Protein AF-A0A5J5HTR9-F1 (afdb_monomer)

Solvent-accessible surface area (backbone atoms only — not comparable to full-atom values): 4984 Å² total; per-residue (Å²): 110,72,68,63,29,56,79,68,75,46,55,74,68,55,58,54,52,47,54,58,50,47,70,73,54,50,83,89,61,81,89,79,81,81,73,77,77,80,73,80,78,87,56,57,72,43,77,48,82,50,101,88,47,76,49,71,40,45,79,83,60,52,72,67,58,53,52,53,50,58,63,68,67,56,131

Structure (mmCIF, N/CA/C/O backbone):
data_AF-A0A5J5HTR9-F1
#
_entry.id   AF-A0A5J5HTR9-F1
#
loop_
_atom_site.group_PDB
_atom_site.id
_atom_site.type_symbol
_atom_site.label_atom_id
_atom_site.label_alt_id
_atom_site.label_comp_id
_atom_site.label_asym_id
_atom_site.label_entity_id
_atom_site.label_seq_id
_atom_site.pdbx_PDB_ins_code
_atom_site.Cartn_x
_atom_site.Cartn_y
_atom_site.Cartn_z
_atom_site.occupancy
_atom_site.B_iso_or_equiv
_atom_site.auth_seq_id
_atom_site.auth_comp_id
_atom_site.auth_asym_id
_atom_site.auth_atom_id
_atom_site.pdbx_PDB_model_num
ATOM 1 N N . MET A 1 1 ? 13.103 -12.541 -7.435 1.00 58.78 1 MET A N 1
ATOM 2 C CA . MET A 1 1 ? 13.364 -12.175 -8.849 1.00 58.78 1 MET A CA 1
ATOM 3 C C . MET A 1 1 ? 12.771 -13.169 -9.846 1.00 58.78 1 MET A C 1
ATOM 5 O O . MET A 1 1 ? 12.036 -12.727 -10.715 1.00 58.78 1 MET A O 1
ATOM 9 N N . ALA A 1 2 ? 13.008 -14.483 -9.716 1.00 67.50 2 ALA A N 1
ATOM 10 C CA . ALA A 1 2 ? 12.466 -15.484 -10.651 1.00 67.50 2 ALA A CA 1
ATOM 11 C C . ALA A 1 2 ? 10.924 -15.507 -10.731 1.00 67.50 2 ALA A C 1
ATOM 13 O O . ALA A 1 2 ? 10.365 -15.648 -11.811 1.00 67.50 2 ALA A O 1
ATOM 14 N N . GLU A 1 3 ? 10.233 -15.315 -9.605 1.00 75.31 3 GLU A N 1
ATOM 15 C CA . GLU A 1 3 ? 8.765 -15.267 -9.572 1.00 75.31 3 GLU A CA 1
ATOM 16 C C . GLU A 1 3 ? 8.187 -14.059 -10.321 1.00 75.31 3 GLU A C 1
ATOM 18 O O . GLU A 1 3 ? 7.279 -14.203 -11.130 1.00 75.31 3 GLU A O 1
ATOM 23 N N . ILE A 1 4 ? 8.762 -12.874 -10.101 1.00 75.94 4 ILE A N 1
ATOM 24 C CA . ILE A 1 4 ? 8.349 -11.631 -10.769 1.00 75.94 4 ILE A CA 1
ATOM 25 C C . ILE A 1 4 ? 8.598 -11.734 -12.279 1.00 75.94 4 ILE A C 1
ATOM 27 O O . ILE A 1 4 ? 7.745 -11.350 -13.069 1.00 75.94 4 ILE A O 1
ATOM 31 N N . ALA A 1 5 ? 9.738 -12.308 -12.679 1.00 76.69 5 ALA A N 1
ATOM 32 C CA . ALA A 1 5 ? 10.068 -12.519 -14.083 1.00 76.69 5 ALA A CA 1
ATOM 33 C C . ALA A 1 5 ? 9.082 -13.478 -14.770 1.00 76.69 5 ALA A C 1
ATOM 35 O O . ALA A 1 5 ? 8.617 -13.174 -15.860 1.00 76.69 5 ALA A O 1
ATOM 36 N N . ARG A 1 6 ? 8.699 -14.583 -14.112 1.00 77.56 6 ARG A N 1
ATOM 37 C CA . ARG A 1 6 ? 7.699 -15.524 -14.644 1.00 77.56 6 ARG A CA 1
ATOM 38 C C . ARG A 1 6 ? 6.332 -14.878 -14.840 1.00 77.56 6 ARG A C 1
ATOM 40 O O . ARG A 1 6 ? 5.731 -15.067 -15.883 1.00 77.56 6 ARG A O 1
ATOM 47 N N . ARG A 1 7 ? 5.862 -14.089 -13.869 1.00 81.06 7 ARG A N 1
ATOM 48 C CA . ARG A 1 7 ? 4.567 -13.388 -13.968 1.00 81.06 7 ARG A CA 1
ATOM 49 C C . ARG A 1 7 ? 4.512 -12.361 -15.098 1.00 81.06 7 ARG A C 1
ATOM 51 O O . ARG A 1 7 ? 3.428 -12.040 -15.560 1.00 81.06 7 ARG A O 1
ATOM 58 N N . ALA A 1 8 ? 5.665 -11.839 -15.504 1.00 80.44 8 ALA A N 1
ATOM 59 C CA . ALA A 1 8 ? 5.797 -10.892 -16.604 1.00 80.44 8 ALA A CA 1
ATOM 60 C C . ALA A 1 8 ? 6.247 -11.557 -17.922 1.00 80.44 8 ALA A C 1
ATOM 62 O O . ALA A 1 8 ? 6.644 -10.848 -18.843 1.00 80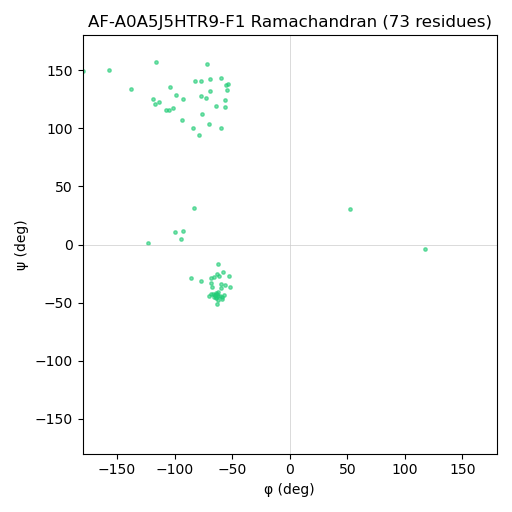.44 8 ALA A O 1
ATOM 63 N N . ASP A 1 9 ? 6.258 -12.896 -17.997 1.00 84.00 9 ASP A N 1
ATOM 64 C CA . ASP A 1 9 ? 6.764 -13.682 -19.134 1.00 84.00 9 ASP A CA 1
ATOM 65 C C . ASP A 1 9 ? 8.195 -13.318 -19.579 1.00 84.00 9 ASP A C 1
ATOM 67 O O . ASP A 1 9 ? 8.593 -13.459 -20.739 1.00 84.00 9 ASP A O 1
ATOM 71 N N . LEU A 1 10 ? 9.021 -12.877 -18.630 1.00 85.62 10 LEU A N 1
ATOM 72 C CA . LEU A 1 10 ? 10.408 -12.503 -18.866 1.00 85.62 10 LEU A CA 1
ATOM 73 C C . LEU A 1 10 ? 11.345 -13.683 -18.619 1.00 85.62 10 LEU A C 1
ATOM 75 O O . LEU A 1 10 ? 11.419 -14.250 -17.524 1.00 85.62 10 LEU A O 1
ATOM 79 N N . ARG A 1 11 ? 12.165 -14.000 -19.623 1.00 85.06 11 ARG A N 1
ATOM 80 C CA . ARG A 1 11 ? 13.285 -14.931 -19.465 1.00 85.06 11 ARG A CA 1
ATOM 81 C C . ARG A 1 11 ? 14.447 -14.230 -18.750 1.00 85.06 11 ARG A C 1
ATOM 83 O O . ARG A 1 11 ? 14.772 -13.092 -19.097 1.00 85.06 11 ARG A O 1
ATOM 90 N N . PRO A 1 12 ? 15.171 -14.904 -17.837 1.00 76.69 12 PRO A N 1
ATOM 91 C CA . PRO A 1 12 ? 16.320 -14.315 -17.137 1.00 76.69 12 PRO A CA 1
ATOM 92 C C . PRO A 1 12 ? 17.374 -13.679 -18.065 1.00 76.69 12 PRO A C 1
ATOM 94 O O . PRO A 1 12 ? 17.896 -12.604 -17.771 1.00 76.69 12 PRO A O 1
ATOM 97 N N . ASN A 1 13 ? 17.623 -14.282 -19.235 1.00 84.81 13 ASN A N 1
ATOM 98 C CA . ASN A 1 13 ? 18.565 -13.757 -20.231 1.00 84.81 13 ASN A CA 1
ATOM 99 C C . ASN A 1 13 ? 18.128 -12.414 -20.848 1.00 84.81 13 ASN A C 1
ATOM 101 O O . ASN A 1 13 ? 18.986 -11.620 -21.233 1.00 84.81 13 ASN A O 1
ATOM 105 N N . GLN A 1 14 ? 16.821 -12.127 -20.926 1.00 86.31 14 GLN A N 1
ATOM 106 C CA . GLN A 1 14 ? 16.317 -10.840 -21.428 1.00 86.31 14 GLN A CA 1
ATOM 107 C C . GLN A 1 14 ? 16.656 -9.710 -20.454 1.00 86.31 14 GLN A C 1
ATOM 109 O O . GLN A 1 14 ? 17.160 -8.673 -20.876 1.00 86.31 14 GLN A O 1
ATOM 114 N N . ILE A 1 15 ? 16.484 -9.949 -19.150 1.00 84.12 15 ILE A N 1
ATOM 115 C CA . ILE A 1 15 ? 16.807 -8.974 -18.099 1.00 84.12 15 ILE A CA 1
ATOM 116 C C . ILE A 1 15 ? 18.300 -8.627 -18.133 1.00 84.12 15 ILE A C 1
ATOM 118 O O . ILE A 1 15 ? 18.667 -7.453 -18.064 1.00 84.12 15 ILE A O 1
ATOM 122 N N . TYR A 1 16 ? 19.166 -9.634 -18.274 1.00 84.31 16 TYR A N 1
ATOM 123 C CA . TYR A 1 16 ? 20.609 -9.414 -18.383 1.00 84.31 16 TYR A CA 1
ATOM 124 C C . TYR A 1 16 ? 20.974 -8.591 -19.628 1.00 84.31 16 TYR A C 1
ATOM 126 O O . TYR A 1 16 ? 21.698 -7.597 -19.524 1.00 84.31 16 TYR A O 1
ATOM 134 N N . ARG A 1 17 ? 20.432 -8.959 -20.799 1.00 86.56 17 ARG A N 1
ATOM 135 C CA . ARG A 1 17 ? 20.677 -8.242 -22.059 1.00 86.56 17 ARG A CA 1
ATOM 136 C C . ARG A 1 17 ? 20.246 -6.778 -21.962 1.00 86.56 17 ARG A C 1
ATOM 138 O O . ARG A 1 17 ? 21.015 -5.902 -22.351 1.00 86.56 17 ARG A O 1
ATOM 145 N N . TRP A 1 18 ? 19.064 -6.514 -21.409 1.00 87.19 18 TRP A N 1
ATOM 146 C CA . TRP A 1 18 ? 18.549 -5.156 -21.249 1.00 87.19 18 TRP A CA 1
ATOM 147 C C . TRP A 1 18 ? 19.395 -4.321 -20.301 1.00 87.19 18 TRP A C 1
ATOM 149 O O . TRP A 1 18 ? 19.730 -3.198 -20.651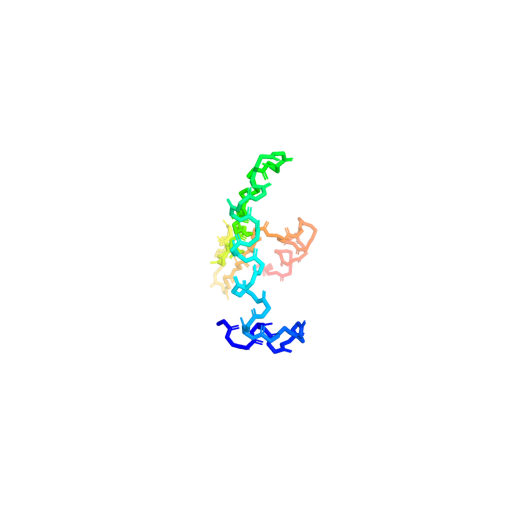 1.00 87.19 18 TRP A O 1
ATOM 159 N N . ARG A 1 19 ? 19.825 -4.865 -19.154 1.00 81.88 19 ARG A N 1
ATOM 160 C CA . ARG A 1 19 ? 20.733 -4.149 -18.238 1.00 81.88 19 ARG A CA 1
ATOM 161 C C . ARG A 1 19 ? 22.021 -3.725 -18.938 1.00 81.88 19 ARG A C 1
ATOM 163 O O . ARG A 1 19 ? 22.449 -2.585 -18.791 1.00 81.88 19 ARG A O 1
ATOM 170 N N . ARG A 1 20 ? 22.604 -4.620 -19.740 1.00 83.00 20 ARG A N 1
ATOM 171 C CA . ARG A 1 20 ? 23.822 -4.330 -20.506 1.00 83.00 20 ARG A CA 1
ATOM 172 C C . ARG A 1 20 ? 23.594 -3.251 -21.572 1.00 83.00 20 ARG A C 1
ATOM 174 O O . ARG A 1 20 ? 24.427 -2.368 -21.719 1.00 83.00 20 ARG A O 1
ATOM 181 N N . GLN A 1 21 ? 22.482 -3.326 -22.304 1.00 82.12 21 GLN A N 1
ATOM 182 C CA . GLN A 1 21 ? 22.144 -2.374 -23.370 1.00 82.12 21 GLN A CA 1
ATOM 183 C C . GLN A 1 21 ? 21.779 -0.988 -22.817 1.00 82.12 21 GLN A C 1
ATOM 185 O O . GLN A 1 21 ? 22.275 0.019 -23.307 1.00 82.12 21 GLN A O 1
ATOM 190 N N . MET A 1 22 ? 20.968 -0.937 -21.761 1.00 76.88 22 MET A N 1
ATOM 191 C CA . MET A 1 22 ? 20.553 0.303 -21.094 1.00 76.88 22 MET A CA 1
ATOM 192 C C . MET A 1 22 ? 21.725 0.993 -20.391 1.00 76.88 22 MET A C 1
ATOM 194 O O . MET A 1 22 ? 21.825 2.211 -20.438 1.00 76.88 22 MET A O 1
ATOM 198 N N . GLY A 1 23 ? 22.651 0.229 -19.795 1.00 71.38 23 GLY A N 1
ATOM 199 C CA . GLY A 1 23 ? 23.869 0.790 -19.200 1.00 71.38 23 GLY A CA 1
ATOM 200 C C . GLY A 1 23 ? 24.771 1.501 -20.216 1.00 71.38 23 GLY A C 1
ATOM 201 O O . GLY A 1 23 ? 25.476 2.434 -19.852 1.00 71.38 23 GLY A O 1
ATOM 202 N N . GLN A 1 24 ? 24.720 1.100 -21.491 1.00 67.12 24 GLN A N 1
ATOM 203 C CA . GLN A 1 24 ? 25.419 1.777 -22.590 1.00 67.12 24 GLN A CA 1
ATOM 204 C C . GLN A 1 24 ? 24.606 2.941 -23.181 1.00 67.12 24 GLN A C 1
ATOM 206 O O . GLN A 1 24 ? 25.190 3.907 -23.658 1.00 67.12 24 GLN A O 1
ATOM 211 N N . ALA A 1 25 ? 23.273 2.867 -23.128 1.00 64.25 25 ALA A N 1
ATOM 212 C CA . ALA A 1 25 ? 22.349 3.871 -23.659 1.00 64.25 25 ALA A CA 1
ATOM 213 C C . ALA A 1 25 ? 21.919 4.937 -22.631 1.00 64.25 25 ALA A C 1
ATOM 215 O O . ALA A 1 25 ? 20.994 5.694 -22.898 1.00 64.25 25 ALA A O 1
ATOM 216 N N . ALA A 1 26 ? 22.563 5.011 -21.461 1.00 63.09 26 ALA A N 1
ATOM 217 C CA . ALA A 1 26 ? 22.146 5.883 -20.358 1.00 63.09 26 ALA A CA 1
ATOM 218 C C . ALA A 1 26 ? 22.183 7.393 -20.690 1.00 63.09 26 ALA A C 1
ATOM 220 O O . ALA A 1 26 ? 21.557 8.192 -19.997 1.00 63.09 26 ALA A O 1
ATOM 221 N N . GLN A 1 27 ? 22.876 7.800 -21.760 1.00 64.75 27 GLN A N 1
ATOM 222 C CA . GLN A 1 27 ? 22.813 9.170 -22.271 1.00 64.75 27 GLN A CA 1
ATOM 223 C C . GLN A 1 27 ? 21.438 9.434 -22.906 1.00 64.75 27 GLN A C 1
ATOM 225 O O . GLN A 1 27 ? 21.162 8.985 -24.014 1.00 64.75 27 GLN A O 1
ATOM 230 N N . GLY A 1 28 ? 20.580 10.171 -22.194 1.00 67.69 28 GLY A N 1
ATOM 231 C CA . GLY A 1 28 ? 19.249 10.585 -22.665 1.00 67.69 28 GLY A CA 1
ATOM 232 C C . GLY A 1 28 ? 18.074 10.050 -21.843 1.00 67.69 28 GLY A C 1
ATOM 233 O O . GLY A 1 28 ? 16.937 10.436 -22.100 1.00 67.69 28 GLY A O 1
ATOM 234 N N . PHE A 1 29 ? 18.328 9.211 -20.835 1.00 69.00 29 PHE A N 1
ATOM 235 C CA . PHE A 1 29 ? 17.309 8.756 -19.888 1.00 69.00 29 PHE A CA 1
ATOM 236 C C . PHE A 1 29 ? 17.469 9.480 -18.547 1.00 69.00 29 PHE A C 1
ATOM 238 O O . PHE A 1 29 ? 18.580 9.616 -18.039 1.00 69.00 29 PHE A O 1
ATOM 245 N N . ALA A 1 30 ? 16.359 9.941 -17.967 1.00 73.56 30 ALA A N 1
ATOM 246 C CA . ALA A 1 30 ? 16.339 10.510 -16.622 1.00 73.56 30 ALA A CA 1
ATOM 247 C C . ALA A 1 30 ? 16.259 9.394 -15.568 1.00 73.56 30 ALA A C 1
ATOM 249 O O . ALA A 1 30 ? 15.540 8.409 -15.753 1.00 73.56 30 ALA A O 1
ATOM 250 N N . GLU A 1 31 ? 16.980 9.548 -14.456 1.00 71.81 31 GLU A N 1
ATOM 251 C CA . GLU A 1 31 ? 16.899 8.623 -13.324 1.00 71.81 31 GLU A CA 1
ATOM 252 C C . GLU A 1 31 ? 15.493 8.670 -12.709 1.00 71.81 31 GLU A C 1
ATOM 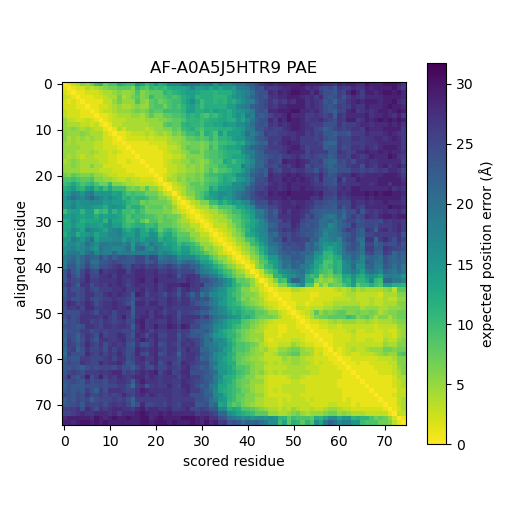254 O O . GLU A 1 31 ? 15.041 9.710 -12.232 1.00 71.81 31 GLU A O 1
ATOM 259 N N . VAL A 1 32 ? 14.791 7.533 -1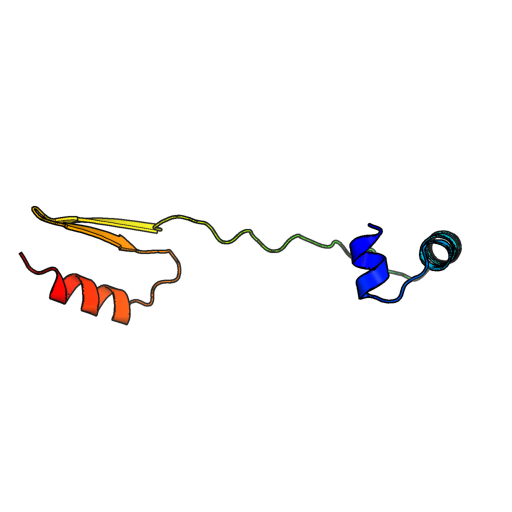2.717 1.00 74.81 32 VAL A N 1
ATOM 260 C CA . VAL A 1 32 ? 13.498 7.393 -12.041 1.00 74.81 32 VAL A CA 1
ATOM 261 C C . VAL A 1 32 ? 13.749 6.846 -10.644 1.00 74.81 32 VAL A C 1
ATOM 263 O O . VAL A 1 32 ? 14.061 5.665 -10.475 1.00 74.81 32 VAL A O 1
ATOM 266 N N . GLN A 1 33 ? 13.588 7.696 -9.633 1.00 75.00 33 GLN A N 1
ATOM 267 C CA . GLN A 1 33 ? 13.550 7.241 -8.249 1.00 75.00 33 GLN A CA 1
ATOM 268 C C . GLN A 1 33 ? 12.189 6.606 -7.965 1.00 75.00 33 GLN A C 1
ATOM 270 O O . GLN A 1 33 ? 11.159 7.278 -7.956 1.00 75.00 33 GLN A O 1
ATOM 275 N N . VAL A 1 34 ? 12.181 5.294 -7.732 1.00 78.94 34 VAL A N 1
ATOM 276 C CA . VAL A 1 34 ? 10.989 4.591 -7.253 1.00 78.94 34 VAL A CA 1
ATOM 277 C C . VAL A 1 34 ? 10.952 4.743 -5.740 1.00 78.94 34 VAL A C 1
ATOM 279 O O . VAL A 1 34 ? 11.674 4.053 -5.020 1.00 78.94 34 VAL A O 1
ATOM 282 N N . GLN A 1 35 ? 10.134 5.674 -5.255 1.00 78.31 35 GLN A N 1
ATOM 283 C CA . GLN A 1 35 ? 9.825 5.749 -3.835 1.00 78.31 35 GLN A CA 1
ATOM 284 C C . GLN A 1 35 ? 8.803 4.642 -3.525 1.00 78.31 35 GLN A C 1
ATOM 286 O O . GLN A 1 35 ? 7.814 4.531 -4.252 1.00 78.31 35 GLN A O 1
ATOM 291 N N . PRO A 1 36 ? 9.043 3.776 -2.525 1.00 74.44 36 PRO A N 1
ATOM 292 C CA . PRO A 1 36 ? 8.033 2.810 -2.119 1.00 74.44 36 PRO A CA 1
ATOM 293 C C . PRO A 1 36 ? 6.786 3.566 -1.661 1.00 74.44 36 PRO A C 1
ATOM 295 O O . PRO A 1 36 ? 6.907 4.614 -1.022 1.00 74.44 36 PRO A O 1
ATOM 298 N N . ASP A 1 37 ? 5.604 3.027 -1.965 1.00 76.06 37 ASP A N 1
ATOM 299 C CA . ASP A 1 37 ? 4.370 3.578 -1.414 1.00 76.06 37 ASP A CA 1
ATOM 300 C C . ASP A 1 37 ? 4.491 3.649 0.114 1.00 76.06 37 ASP A C 1
ATOM 302 O O . ASP A 1 37 ? 5.023 2.714 0.735 1.00 76.06 37 ASP A O 1
ATOM 306 N N . PRO A 1 38 ? 4.022 4.743 0.742 1.00 72.25 38 PRO A N 1
ATOM 307 C CA . PRO A 1 38 ? 4.015 4.828 2.188 1.00 72.25 38 PRO A CA 1
ATOM 308 C C . PRO A 1 38 ? 3.240 3.627 2.726 1.00 72.25 38 PRO A C 1
ATOM 310 O O . PRO A 1 38 ? 2.091 3.394 2.343 1.00 72.25 38 PRO A O 1
ATOM 313 N N . MET A 1 39 ? 3.877 2.839 3.600 1.00 71.31 39 MET A N 1
ATOM 314 C CA . MET A 1 39 ? 3.184 1.729 4.245 1.00 71.31 39 MET A CA 1
ATOM 315 C C . MET A 1 39 ? 1.923 2.281 4.918 1.00 71.31 39 MET A C 1
ATOM 317 O O . MET A 1 39 ? 2.018 3.294 5.621 1.00 71.31 39 MET A O 1
ATOM 321 N N . PRO A 1 40 ? 0.752 1.643 4.740 1.00 64.56 40 PRO A N 1
ATOM 322 C CA . PRO A 1 40 ? -0.433 2.049 5.471 1.00 64.56 40 PRO A CA 1
ATOM 323 C C . PRO A 1 40 ? -0.101 1.989 6.959 1.00 64.56 40 PRO A C 1
ATOM 325 O O . PRO A 1 40 ? 0.260 0.933 7.488 1.00 64.56 40 PRO A O 1
ATOM 328 N N . VAL A 1 41 ? -0.180 3.145 7.621 1.00 63.09 41 VAL A N 1
ATOM 329 C CA . VAL A 1 41 ? 0.040 3.259 9.061 1.00 63.09 41 VAL A CA 1
ATOM 330 C C . VAL A 1 41 ? -0.986 2.372 9.761 1.00 63.09 41 VAL A C 1
ATOM 332 O O . VAL A 1 41 ? -2.169 2.689 9.862 1.00 63.09 41 VAL A O 1
ATOM 335 N N . SER A 1 42 ? -0.545 1.191 10.181 1.00 62.19 42 SER A N 1
ATOM 336 C CA . SER A 1 42 ? -1.387 0.245 10.900 1.00 62.19 42 SER A CA 1
ATOM 337 C C . SER A 1 42 ? -1.466 0.712 12.349 1.00 62.19 42 SER A C 1
ATOM 339 O O . SER A 1 42 ? -0.578 0.437 13.150 1.00 62.19 42 SER A O 1
ATOM 341 N N . GLY A 1 43 ? -2.507 1.482 12.669 1.00 62.22 43 GLY A N 1
ATOM 342 C CA . GLY A 1 43 ? -2.747 2.024 14.005 1.00 62.22 43 GLY A CA 1
ATOM 343 C C . GLY A 1 43 ? -4.022 2.866 14.065 1.00 62.22 43 GLY A C 1
ATOM 344 O O . GLY A 1 43 ? -4.419 3.486 13.078 1.00 62.22 43 GLY A O 1
ATOM 345 N N . SER A 1 44 ? -4.691 2.881 15.222 1.00 62.22 44 SER A N 1
ATOM 346 C CA . SER A 1 44 ? -5.743 3.867 15.474 1.00 62.22 44 SER A CA 1
ATOM 347 C C . SER A 1 44 ? -5.095 5.226 15.705 1.00 62.22 44 SER A C 1
ATOM 349 O O . SER A 1 44 ? -4.230 5.349 16.566 1.00 62.22 44 SER A O 1
ATOM 351 N N . ALA A 1 45 ? -5.519 6.238 14.952 1.00 71.25 45 ALA A N 1
ATOM 352 C CA . ALA A 1 45 ? -5.112 7.617 15.198 1.00 71.25 45 ALA A CA 1
ATOM 353 C C . ALA A 1 45 ? -5.709 8.139 16.514 1.00 71.25 45 ALA A C 1
ATOM 355 O O . ALA A 1 45 ? -5.118 8.995 17.164 1.00 71.25 45 ALA A O 1
ATOM 356 N N . ILE A 1 46 ? -6.877 7.616 16.909 1.00 79.44 46 ILE A N 1
ATOM 357 C CA . ILE A 1 46 ? -7.603 8.032 18.111 1.00 79.44 46 ILE A CA 1
ATOM 358 C C . ILE A 1 46 ? -8.151 6.789 18.820 1.00 79.44 46 ILE A C 1
ATOM 360 O O . ILE A 1 46 ? -8.751 5.922 18.181 1.00 79.44 46 ILE A O 1
ATOM 364 N N . THR A 1 47 ? -7.975 6.717 20.138 1.00 84.94 47 THR A N 1
ATOM 365 C CA . THR A 1 47 ? -8.605 5.710 21.003 1.00 84.94 47 THR A CA 1
ATOM 366 C C . THR A 1 47 ? -9.486 6.429 22.016 1.00 84.94 47 THR A C 1
ATOM 368 O O . THR A 1 47 ? -9.008 7.322 22.709 1.00 84.94 47 THR A O 1
ATOM 371 N N . VAL A 1 48 ? -10.762 6.053 22.088 1.00 85.62 48 VAL A N 1
ATOM 372 C CA . VAL A 1 48 ? -11.731 6.580 23.057 1.00 85.62 48 VAL A CA 1
ATOM 373 C C . VAL A 1 48 ? -12.122 5.452 24.000 1.00 85.62 48 VAL A C 1
ATOM 375 O O . VAL A 1 48 ? -12.595 4.407 23.554 1.00 85.62 48 VAL A O 1
ATOM 378 N N . GLU A 1 49 ? -11.912 5.661 25.291 1.00 87.00 49 GLU A N 1
ATOM 379 C CA . GLU A 1 49 ? -12.282 4.716 26.338 1.00 87.00 49 GLU A CA 1
ATOM 380 C C . GLU A 1 49 ? -13.610 5.136 26.975 1.00 87.00 49 GLU A C 1
ATOM 382 O O . GLU A 1 49 ? -13.802 6.289 27.359 1.00 87.00 49 GLU A O 1
ATOM 387 N N . PHE A 1 50 ? -14.533 4.186 27.050 1.00 82.12 50 PHE A N 1
ATOM 388 C CA . PHE A 1 50 ? -15.811 4.260 27.747 1.00 82.12 50 PHE A CA 1
ATOM 389 C C . PHE A 1 50 ? -15.799 3.214 28.866 1.00 82.12 50 PHE A C 1
ATOM 391 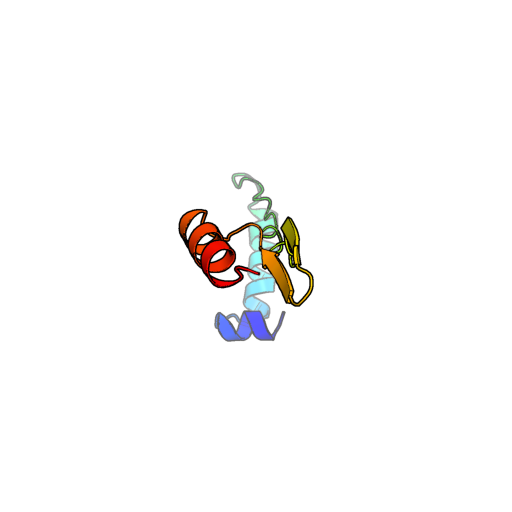O O . PHE A 1 50 ? -15.118 2.198 28.742 1.00 82.12 50 PHE A O 1
ATOM 398 N N . GLU A 1 51 ? -16.624 3.381 29.906 1.00 79.69 51 GLU A N 1
ATOM 399 C CA . GLU A 1 51 ? -16.671 2.450 31.054 1.00 79.69 51 GLU A CA 1
ATOM 400 C C . GLU A 1 51 ? -16.856 0.970 30.662 1.00 79.69 51 GLU A C 1
ATOM 402 O O . GLU A 1 51 ? -16.438 0.075 31.391 1.00 79.69 51 GLU A O 1
ATOM 407 N N . ARG A 1 52 ? -17.486 0.696 29.510 1.00 82.12 52 ARG A N 1
ATOM 408 C CA . ARG A 1 52 ? -17.779 -0.663 29.019 1.00 82.12 52 ARG A CA 1
ATOM 409 C C . ARG A 1 52 ? -17.203 -0.975 27.636 1.00 82.12 52 ARG A C 1
ATOM 411 O O . ARG A 1 52 ? -17.458 -2.061 27.118 1.00 82.12 52 ARG A O 1
ATOM 418 N N . ALA A 1 53 ? -16.480 -0.047 27.004 1.00 85.06 53 ALA A N 1
ATOM 419 C CA . ALA A 1 53 ? -16.029 -0.220 25.623 1.00 85.06 53 ALA A CA 1
ATOM 420 C C . ALA A 1 53 ? -14.796 0.623 25.279 1.00 85.06 53 ALA A C 1
ATOM 422 O O . ALA A 1 53 ? -14.629 1.733 25.763 1.00 85.06 53 ALA A O 1
ATOM 423 N N . ILE A 1 54 ? -13.974 0.127 24.353 1.00 86.06 54 ILE A N 1
ATOM 424 C CA . ILE A 1 54 ? -12.863 0.885 23.768 1.00 86.06 54 ILE A CA 1
ATOM 425 C C . ILE A 1 54 ? -13.128 1.042 22.274 1.00 86.06 54 ILE A C 1
ATOM 427 O O . ILE A 1 54 ? -13.221 0.054 21.541 1.00 86.06 54 ILE A O 1
ATOM 431 N N . VAL A 1 55 ? -13.218 2.285 21.809 1.00 87.44 55 VAL A N 1
ATOM 432 C CA . VAL A 1 55 ? -13.409 2.623 20.395 1.00 87.44 55 VAL A CA 1
ATOM 433 C C . VAL A 1 55 ? -12.072 3.054 19.800 1.00 87.44 55 VAL A C 1
ATOM 435 O O . VAL A 1 55 ? -11.485 4.051 20.213 1.00 87.44 55 VAL A O 1
ATOM 438 N N . ARG A 1 56 ? -11.583 2.302 18.809 1.00 88.62 56 ARG A N 1
ATOM 439 C CA . ARG A 1 56 ? -10.315 2.559 18.107 1.00 88.62 56 ARG A CA 1
ATOM 440 C C . ARG A 1 56 ? -10.608 3.075 16.702 1.00 88.62 56 ARG A C 1
ATOM 442 O O . ARG A 1 56 ? -11.172 2.351 15.886 1.00 88.62 56 ARG A O 1
ATOM 449 N N . ILE A 1 57 ? -10.225 4.315 16.421 1.00 87.69 57 ILE A N 1
ATOM 450 C CA . ILE A 1 57 ? -10.529 5.014 15.169 1.00 87.69 57 ILE A CA 1
ATOM 451 C C . ILE A 1 57 ? -9.264 5.060 14.296 1.00 87.69 57 ILE A C 1
ATOM 453 O O . ILE A 1 57 ? -8.275 5.682 14.696 1.00 87.69 57 ILE A O 1
ATOM 457 N N . PRO A 1 58 ? -9.248 4.413 13.116 1.00 85.06 58 PRO A N 1
ATOM 458 C CA . PRO A 1 58 ? -8.123 4.490 12.186 1.00 85.06 58 PRO A CA 1
ATOM 459 C C . PRO A 1 58 ? -8.045 5.862 11.505 1.00 85.06 58 PRO A C 1
ATOM 461 O O . PRO A 1 58 ? -9.058 6.537 11.334 1.00 85.06 58 PRO A O 1
ATOM 464 N N . ALA A 1 59 ? -6.848 6.247 11.052 1.00 79.38 59 ALA A N 1
ATOM 465 C CA . ALA A 1 59 ? -6.591 7.546 10.415 1.00 79.38 59 ALA A CA 1
ATOM 466 C C . ALA A 1 59 ? -7.453 7.825 9.162 1.00 79.38 59 ALA A C 1
ATOM 468 O O . ALA A 1 59 ? -7.672 8.978 8.813 1.00 79.38 59 ALA A O 1
ATOM 469 N N . GLY A 1 60 ? -7.955 6.779 8.495 1.00 80.88 60 GLY A N 1
ATOM 470 C CA . GLY A 1 60 ? -8.814 6.885 7.310 1.00 80.88 60 GLY A CA 1
ATOM 471 C C . GLY A 1 60 ? -10.321 6.841 7.587 1.00 80.88 60 GLY A C 1
ATOM 472 O O . GLY A 1 60 ? -11.103 6.783 6.640 1.00 80.88 60 GLY A O 1
ATOM 473 N N . ALA A 1 61 ? -10.757 6.807 8.851 1.00 85.00 61 ALA A N 1
ATOM 474 C CA . ALA A 1 61 ? -12.181 6.748 9.167 1.00 85.00 61 ALA A CA 1
ATOM 475 C C . ALA A 1 61 ? -12.882 8.066 8.809 1.00 85.00 61 ALA A C 1
ATOM 477 O O . ALA A 1 61 ? -12.433 9.147 9.188 1.00 85.00 61 ALA A O 1
ATOM 478 N N . SER A 1 62 ? -14.018 7.980 8.112 1.00 89.00 62 SER A N 1
ATOM 479 C CA . SER A 1 62 ? -14.785 9.177 7.774 1.00 89.00 62 SER A CA 1
ATOM 480 C C . SER A 1 62 ? -15.427 9.787 9.031 1.00 89.00 62 SER A C 1
ATOM 482 O O . SER A 1 62 ? -15.930 9.049 9.886 1.00 89.00 62 SER A O 1
ATOM 484 N N . PRO A 1 63 ? -15.492 11.127 9.148 1.00 86.94 63 PRO A N 1
ATOM 485 C CA . PRO A 1 63 ? -16.099 11.780 10.311 1.00 86.94 63 PRO A CA 1
ATOM 486 C C . PRO A 1 63 ? -17.550 11.348 10.577 1.00 86.94 63 PRO A C 1
ATOM 488 O O . PRO A 1 63 ? -17.965 11.221 11.730 1.00 86.94 63 PRO A O 1
ATOM 491 N N . GLY A 1 64 ? -18.322 11.072 9.518 1.00 93.44 64 GLY A N 1
ATOM 492 C CA . GLY A 1 64 ? -19.702 10.592 9.628 1.00 93.44 64 GLY A CA 1
ATOM 493 C C . GLY A 1 64 ? -19.800 9.194 10.242 1.00 93.44 64 GLY A C 1
ATOM 494 O O . GLY A 1 64 ? -20.630 8.974 11.124 1.00 93.44 64 GLY A O 1
ATOM 495 N N . LEU A 1 65 ? -18.914 8.273 9.841 1.00 88.94 65 LEU A N 1
ATOM 496 C CA . LEU A 1 65 ? -18.842 6.926 10.413 1.00 88.94 65 LEU A CA 1
ATOM 497 C C . LEU A 1 65 ? -18.449 6.981 11.893 1.00 88.94 65 LEU A C 1
ATOM 499 O O . LEU A 1 65 ? -19.100 6.354 12.726 1.00 88.94 65 LEU A O 1
ATOM 503 N N . VAL A 1 66 ? -17.432 7.781 12.226 1.00 91.31 66 VAL A N 1
ATOM 504 C CA . VAL A 1 66 ? -16.98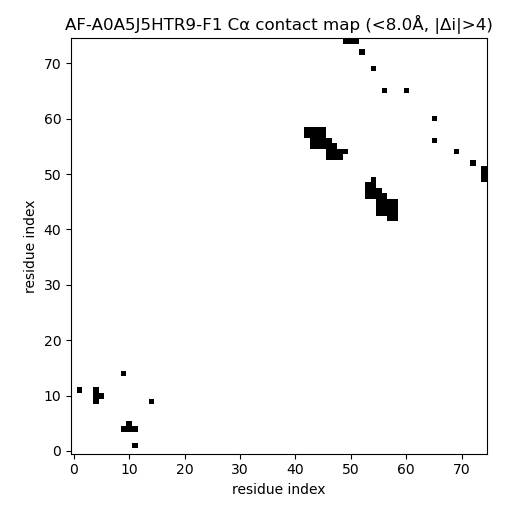8 7.981 13.613 1.00 91.31 66 VAL A CA 1
ATOM 505 C C . VAL A 1 66 ? -18.128 8.525 14.477 1.00 91.31 66 VAL A C 1
ATOM 507 O O . VAL A 1 66 ? -18.406 7.982 15.543 1.00 91.31 66 VAL A O 1
ATOM 510 N N . SER A 1 67 ? -18.844 9.543 13.995 1.00 91.25 67 SER A N 1
ATOM 511 C CA . SER A 1 67 ? -19.973 10.146 14.716 1.00 91.25 67 SER A CA 1
ATOM 512 C C . SER A 1 67 ? -21.115 9.153 14.957 1.00 91.25 67 SER A C 1
ATOM 514 O O . SER A 1 67 ? -21.699 9.135 16.042 1.00 91.25 67 SER A O 1
ATOM 516 N N . ALA A 1 68 ? -21.432 8.317 13.963 1.00 91.19 68 ALA A N 1
ATOM 517 C CA . ALA A 1 68 ? -22.462 7.289 14.086 1.00 91.19 68 ALA A CA 1
ATOM 518 C C . ALA A 1 68 ? -22.084 6.235 15.137 1.00 91.19 68 ALA A C 1
ATOM 520 O O . ALA A 1 68 ? -22.900 5.909 16.001 1.00 91.19 68 ALA A O 1
ATOM 521 N N . VAL A 1 69 ? -20.832 5.763 15.110 1.00 88.88 69 VAL A N 1
ATOM 522 C CA . VAL A 1 69 ? -20.326 4.786 16.082 1.00 88.88 69 VAL A CA 1
ATOM 523 C C . VAL A 1 69 ? -20.335 5.381 17.488 1.00 88.88 69 VAL A C 1
ATOM 525 O O . VAL A 1 69 ? -20.952 4.798 18.374 1.00 88.88 69 VAL A O 1
ATOM 528 N N . LEU A 1 70 ? -19.762 6.569 17.701 1.00 89.31 70 LEU A N 1
ATOM 529 C CA . LEU A 1 70 ? -19.733 7.201 19.028 1.00 89.31 70 LEU A CA 1
ATOM 530 C C . LEU A 1 70 ? -21.138 7.454 19.598 1.00 89.31 70 LEU A C 1
ATOM 532 O O . L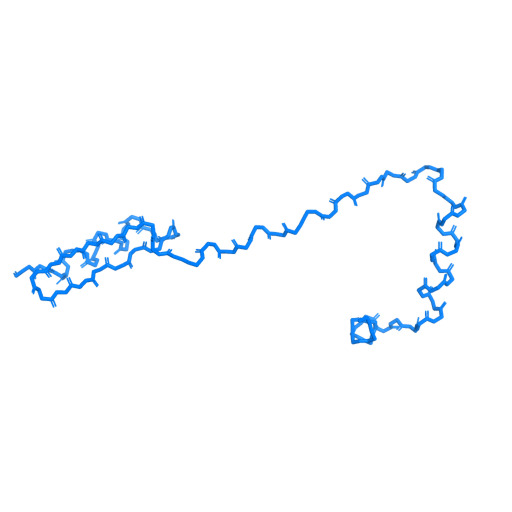EU A 1 70 ? -21.344 7.314 20.799 1.00 89.31 70 LEU A O 1
ATOM 536 N N . ARG A 1 71 ? -22.129 7.765 18.751 1.00 88.81 71 ARG A N 1
ATOM 537 C CA . ARG A 1 71 ? -23.532 7.893 19.181 1.00 88.81 71 ARG A CA 1
ATOM 538 C C . ARG A 1 71 ? -24.143 6.552 19.602 1.00 88.81 71 ARG A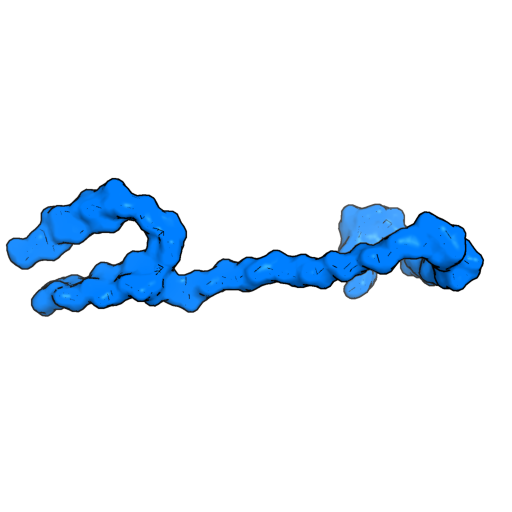 C 1
ATOM 540 O O . ARG A 1 71 ? -25.015 6.540 20.466 1.00 88.81 71 ARG A O 1
ATOM 547 N N . SER A 1 72 ? -23.724 5.454 18.973 1.00 86.38 72 SER A N 1
ATOM 548 C CA . SER A 1 72 ? -24.210 4.105 19.287 1.00 86.38 72 SER A CA 1
ATOM 549 C C . SER A 1 72 ? -23.588 3.525 20.560 1.00 86.38 72 SER A C 1
ATOM 551 O O . SER A 1 72 ? -24.270 2.814 21.287 1.00 86.38 72 SER A O 1
ATOM 553 N N . VAL A 1 73 ? -22.338 3.890 20.876 1.00 83.88 73 VAL A N 1
ATOM 554 C CA . VAL A 1 73 ? -21.609 3.487 22.100 1.00 83.88 73 VAL A CA 1
ATOM 555 C C . VAL A 1 73 ? -21.976 4.401 23.284 1.00 83.88 7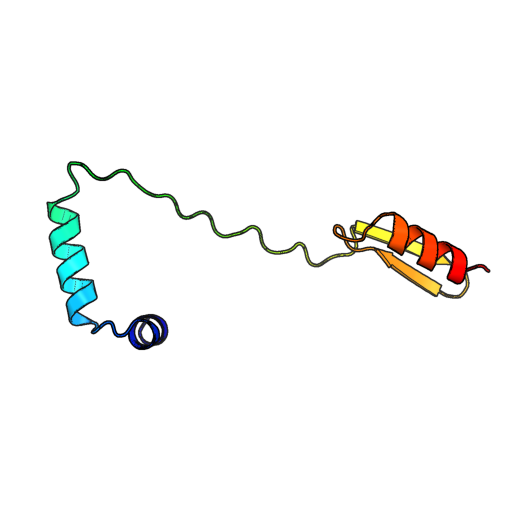3 VAL A C 1
ATOM 557 O O . VAL A 1 73 ? -21.164 4.681 24.157 1.00 83.88 73 VAL A O 1
ATOM 560 N N . LYS A 1 74 ? -23.209 4.917 23.308 1.00 64.81 74 LYS A N 1
ATOM 561 C CA . LYS A 1 74 ? -23.717 5.733 24.416 1.00 64.81 74 LYS A CA 1
ATOM 562 C C . LYS A 1 74 ? -23.560 4.941 25.734 1.00 64.81 74 LYS A C 1
ATOM 564 O O . LYS A 1 74 ? -23.824 3.737 25.700 1.00 64.81 74 LYS A O 1
ATOM 569 N N . PRO A 1 75 ? -23.123 5.560 26.846 1.00 56.78 75 PRO A N 1
ATOM 570 C CA . PRO A 1 75 ? -23.175 4.908 28.155 1.00 56.78 75 PRO A CA 1
ATOM 571 C C . PRO A 1 75 ? -24.606 4.488 28.519 1.00 56.78 75 PRO A C 1
ATOM 573 O O . PRO A 1 75 ? -25.558 5.186 28.083 1.00 56.78 75 PRO A O 1
#

Sequence (75 aa):
MAEIARRADLRPNQIYRWRRQMGQAAQGFAEVQVQPDPMPVSGSAITVEFERAIVRIPAGASPGLVSAVLRSVKP

pLDDT: mean 78.64, std 9.14, range [56.78, 93.44]

Secondary structure (DSSP, 8-state):
-HHHHHHTT--HHHHHHHHHHHHHS-TT------PPPPPP--SEEEEEEETTEEEEEETT--HHHHHHHHHHT--

Foldseek 3Di:
DVVVCVVVVHDPVVVVVCVVVCVVVVVPDDDDDDDPDPDQPPAQPDWDDDPPDIDGHRPPDDPVNVVVVVVVPDD

Nearest PDB structures (foldseek):
  5k8j-assembly1_D-2  TM=3.253E-01  e=4.587E+00  Caulobacter vibrioides CB15
  5l6m-assembly2_L-2  TM=3.038E-01  e=6.929E+00  Caulobacter vibrioides CB15

Organism: NCBI:txid1007511

Radius of gyration: 24.83 Å; Cα contacts (8 Å, |Δi|>4): 37; chains: 1; bounding box: 50×27×55 Å

Mean predicted aligned error: 15.57 Å